Protein AF-A0A165F3W3-F1 (afdb_monomer_lite)

Radius of gyration: 18.1 Å; chains: 1; bounding box: 39×38×66 Å

Secondary structure (DSSP, 8-state):
-HHHHHHHHHHTTT-TTS-TTSS-HHHHHHHHS-TTTHHHHHHHHHH--EEEE-SS-EEEPPPHHHHHHHHHHHHHHHHTSTT-THHHHHHHHHHHHHHHHHHHTTTPPEEHHHHHHSHHHHTT--HHHHHHHHHHHHHHHSS-SEE-S--------

pLDDT: mean 76.5, std 19.08, range [39.59, 97.56]

Organism: NCBI:txid1314781

Sequence (157 aa):
MRELLLAKRLASPDLRGFPNQWLSADIVSSIIDNAADESLYADSVAQGTVMYQSDVLRVYAADWRFQLVAKIARAHERGQLANDDHFGNDMSDTVAILRLLVEQNKGRPIRIADVRGWYALGRRLTDEELEHAEAAYEAVHGEHALAGESEEKETAD

Foldseek 3Di:
DVVLVVLCVVCVVVPVPDDPCNPVPVVVVVLVVDPLNVVQVVQQVVVPAWPDDDPRDTDGDTHLLVLLLVLLVVLVVVVVVPPDPCNVVSLVSNLVSLVVVCVVVVVDADELVVSCVPTPSSVVDDPVSVVVSQVSNCVVPVDGNYDYDDDPDPDDD

Structure (mmCIF, N/CA/C/O backbone):
data_AF-A0A165F3W3-F1
#
_entry.id   AF-A0A165F3W3-F1
#
loop_
_atom_site.group_PDB
_atom_site.id
_atom_site.type_symbol
_atom_site.label_atom_id
_atom_site.label_alt_id
_atom_site.label_comp_id
_atom_site.label_asym_id
_atom_site.label_entity_id
_atom_site.label_seq_id
_atom_site.pdbx_PDB_ins_code
_atom_site.Cartn_x
_atom_site.Cartn_y
_atom_site.Cartn_z
_atom_site.occupancy
_atom_site.B_iso_or_equiv
_atom_site.auth_seq_id
_atom_site.auth_comp_id
_atom_site.auth_asym_id
_atom_site.auth_atom_id
_atom_site.pdbx_PDB_model_num
ATOM 1 N N . MET A 1 1 ? 20.267 -4.678 -18.574 1.00 48.88 1 MET A N 1
ATOM 2 C CA . MET A 1 1 ? 19.778 -3.436 -19.227 1.00 48.88 1 MET A CA 1
ATOM 3 C C . MET A 1 1 ? 19.395 -3.620 -20.698 1.00 48.88 1 MET A C 1
ATOM 5 O O . MET A 1 1 ? 18.248 -3.388 -21.050 1.00 48.88 1 MET A O 1
ATOM 9 N N . ARG A 1 2 ? 20.312 -4.065 -21.571 1.00 50.22 2 ARG A N 1
ATOM 10 C CA . ARG A 1 2 ? 20.077 -4.168 -23.028 1.00 50.22 2 ARG A CA 1
ATOM 11 C C . ARG A 1 2 ? 18.942 -5.130 -23.418 1.00 50.22 2 ARG A C 1
ATOM 13 O O . ARG A 1 2 ? 18.136 -4.794 -24.277 1.00 50.22 2 ARG A O 1
ATOM 20 N N . GLU A 1 3 ? 18.850 -6.278 -22.752 1.00 56.81 3 GLU A N 1
ATOM 21 C CA . GLU A 1 3 ? 17.775 -7.263 -22.961 1.00 56.81 3 GLU A CA 1
ATOM 22 C C . GLU A 1 3 ? 16.413 -6.756 -22.481 1.00 56.81 3 GLU A C 1
ATOM 24 O O . GLU A 1 3 ? 15.400 -6.987 -23.129 1.00 56.81 3 GLU A O 1
ATOM 29 N N . LEU A 1 4 ? 16.394 -5.978 -21.399 1.00 56.34 4 LEU A N 1
ATOM 30 C CA . LEU A 1 4 ? 15.175 -5.393 -20.846 1.00 56.34 4 LEU A CA 1
ATOM 31 C C . LEU A 1 4 ? 14.618 -4.284 -21.752 1.00 56.34 4 LEU A C 1
ATOM 33 O O . LEU A 1 4 ? 13.417 -4.208 -21.998 1.00 56.34 4 LEU A O 1
ATOM 37 N N . LEU A 1 5 ? 15.510 -3.463 -22.319 1.00 59.44 5 LEU A N 1
ATOM 38 C CA . LEU A 1 5 ? 15.166 -2.478 -23.347 1.00 59.44 5 LEU A CA 1
ATOM 39 C C . LEU A 1 5 ? 14.656 -3.149 -24.631 1.00 59.44 5 LEU A C 1
ATOM 41 O O . LEU A 1 5 ? 13.733 -2.639 -25.267 1.00 59.44 5 LEU A O 1
ATOM 45 N N . LEU A 1 6 ? 15.224 -4.302 -25.000 1.00 64.06 6 LEU A N 1
ATOM 46 C CA . LEU A 1 6 ? 14.752 -5.099 -26.130 1.00 64.06 6 LEU A CA 1
ATOM 47 C C . LEU A 1 6 ? 13.360 -5.689 -25.855 1.00 64.06 6 LEU A C 1
ATOM 49 O O . LEU A 1 6 ? 12.474 -5.534 -26.691 1.00 64.06 6 LEU A O 1
ATOM 53 N N . ALA A 1 7 ? 13.135 -6.274 -24.677 1.00 62.88 7 ALA A N 1
ATOM 54 C CA . ALA A 1 7 ? 11.834 -6.793 -24.260 1.00 62.88 7 ALA A CA 1
ATOM 55 C C . ALA A 1 7 ? 10.759 -5.692 -24.230 1.00 62.88 7 ALA A C 1
ATOM 57 O O . ALA A 1 7 ? 9.672 -5.881 -24.774 1.00 62.88 7 ALA A O 1
ATOM 58 N N . LYS A 1 8 ? 11.086 -4.500 -23.702 1.00 62.00 8 LYS A N 1
ATOM 59 C CA . LYS A 1 8 ? 10.217 -3.310 -23.759 1.00 62.00 8 LYS A CA 1
ATOM 60 C C . LYS A 1 8 ? 9.836 -2.964 -25.196 1.00 62.00 8 LYS A C 1
ATOM 62 O O . LYS A 1 8 ? 8.664 -2.741 -25.484 1.00 62.00 8 LYS A O 1
ATOM 67 N N . ARG A 1 9 ? 10.812 -2.935 -26.108 1.00 64.00 9 ARG A N 1
ATOM 68 C CA . ARG A 1 9 ? 10.580 -2.616 -27.524 1.00 64.00 9 ARG A CA 1
ATOM 69 C C . ARG A 1 9 ? 9.694 -3.655 -28.218 1.00 64.00 9 ARG A C 1
ATOM 71 O O . ARG A 1 9 ? 8.879 -3.269 -29.048 1.00 64.00 9 ARG A O 1
ATOM 78 N N . LEU A 1 10 ? 9.845 -4.935 -27.876 1.00 68.44 10 LEU A N 1
ATOM 79 C CA . LEU A 1 10 ? 9.043 -6.030 -28.428 1.00 68.44 10 LEU A CA 1
ATOM 80 C C . LEU A 1 10 ? 7.603 -6.041 -27.893 1.00 68.44 10 LEU A C 1
ATOM 82 O O . LEU A 1 10 ? 6.695 -6.315 -28.665 1.00 68.44 10 LEU A O 1
ATOM 86 N N . ALA A 1 11 ? 7.386 -5.697 -26.619 1.00 63.47 11 ALA A N 1
ATOM 87 C CA . ALA A 1 11 ? 6.052 -5.642 -26.007 1.00 63.47 11 ALA A CA 1
ATOM 88 C C . ALA A 1 11 ? 5.290 -4.333 -26.292 1.00 63.47 11 ALA A C 1
ATOM 90 O O . ALA A 1 11 ? 4.068 -4.283 -26.192 1.00 63.47 11 ALA A O 1
ATOM 91 N N . SER A 1 12 ? 5.996 -3.261 -26.671 1.00 62.28 12 SER A N 1
ATOM 92 C CA . SER A 1 12 ? 5.429 -1.928 -26.923 1.00 62.28 12 SER A CA 1
ATOM 93 C C . SER A 1 12 ? 4.192 -1.873 -27.848 1.00 62.28 12 SER A C 1
ATOM 95 O O . SER A 1 12 ? 3.344 -1.016 -27.598 1.00 62.28 12 SER A O 1
ATOM 97 N N . PRO A 1 13 ? 4.038 -2.721 -28.890 1.00 65.25 13 PRO A N 1
ATOM 98 C CA . PRO A 1 13 ? 2.837 -2.737 -29.737 1.00 65.25 13 PRO A CA 1
ATOM 99 C C . PRO A 1 13 ? 1.543 -3.151 -29.014 1.00 65.25 13 PRO A C 1
ATOM 101 O O . PRO A 1 13 ? 0.455 -2.726 -29.421 1.00 65.25 13 PRO A O 1
ATOM 104 N N . ASP A 1 14 ? 1.664 -3.944 -27.947 1.00 60.00 14 ASP A N 1
ATOM 105 C CA . ASP A 1 14 ? 0.549 -4.468 -27.146 1.00 60.00 14 ASP A CA 1
ATOM 106 C C . ASP A 1 14 ? 0.249 -3.595 -25.917 1.00 60.00 14 ASP A C 1
ATOM 108 O O . ASP A 1 14 ? -0.813 -3.698 -25.313 1.00 60.00 14 ASP A O 1
ATOM 112 N N . LEU A 1 15 ? 1.141 -2.654 -25.593 1.00 58.28 15 LEU A N 1
ATOM 113 C CA . LEU A 1 15 ? 0.987 -1.678 -24.507 1.00 58.28 15 LEU A CA 1
ATOM 114 C C . LEU A 1 15 ? 0.275 -0.387 -24.946 1.00 58.28 15 LEU A C 1
ATOM 116 O O . LEU A 1 15 ? 0.467 0.674 -24.348 1.00 58.28 15 LEU A O 1
ATOM 120 N N . ARG A 1 16 ? -0.541 -0.449 -26.006 1.00 53.56 16 ARG A N 1
ATOM 121 C CA . ARG A 1 16 ? -1.322 0.694 -26.503 1.00 53.56 16 ARG A CA 1
ATOM 122 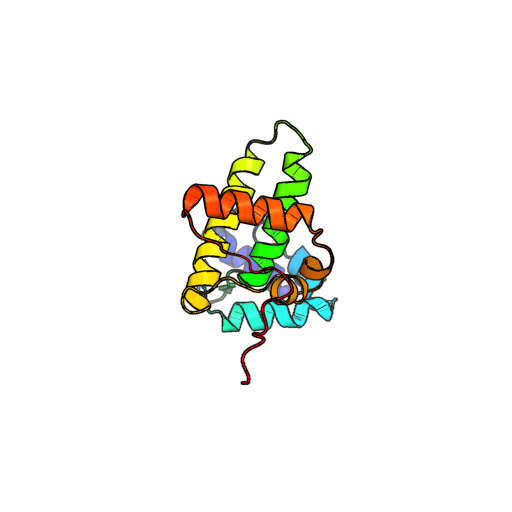C C . ARG A 1 16 ? -2.233 1.228 -25.390 1.00 53.56 16 ARG A C 1
ATOM 124 O O . ARG A 1 16 ? -3.227 0.600 -25.053 1.00 53.56 16 ARG A O 1
ATOM 131 N N . GLY A 1 17 ? -1.879 2.389 -24.836 1.00 56.16 17 GLY A N 1
ATOM 132 C CA . GLY A 1 17 ? -2.587 3.038 -23.723 1.00 56.16 17 GLY A CA 1
ATOM 133 C C . GLY A 1 17 ? -1.707 3.333 -22.504 1.00 56.16 17 GLY A C 1
ATOM 134 O O . GLY A 1 17 ? -2.081 4.161 -21.680 1.00 56.16 17 GLY A O 1
ATOM 135 N N . PHE A 1 18 ? -0.518 2.731 -22.413 1.00 49.25 18 PHE A N 1
ATOM 136 C CA . PHE A 1 18 ? 0.421 2.985 -21.323 1.00 49.25 18 PHE A CA 1
ATOM 137 C C . PHE A 1 18 ? 1.536 3.951 -21.764 1.00 49.25 18 PHE A C 1
ATOM 139 O O . PHE A 1 18 ? 2.097 3.785 -22.851 1.00 49.25 18 PHE A O 1
ATOM 146 N N . PRO A 1 19 ? 1.878 4.981 -20.965 1.00 55.25 19 PRO A N 1
ATOM 147 C CA . PRO A 1 19 ? 2.901 5.957 -21.337 1.00 55.25 19 PRO A CA 1
ATOM 148 C C . PRO A 1 19 ? 4.290 5.307 -21.449 1.00 55.25 19 PRO A C 1
ATOM 150 O O . PRO A 1 19 ? 4.577 4.310 -20.796 1.00 55.25 19 PRO A O 1
ATOM 153 N N . ASN A 1 20 ? 5.208 5.894 -22.228 1.00 50.91 20 ASN A N 1
ATOM 154 C CA . ASN A 1 20 ? 6.567 5.349 -22.421 1.00 50.91 20 ASN A CA 1
ATOM 155 C C . ASN A 1 20 ? 7.360 5.169 -21.111 1.00 50.91 20 ASN A C 1
ATOM 157 O O . ASN A 1 20 ? 8.276 4.344 -21.054 1.00 50.91 20 ASN A O 1
ATOM 161 N N . GLN A 1 21 ? 7.001 5.918 -20.069 1.00 53.31 21 GLN A N 1
ATOM 162 C CA . GLN A 1 21 ? 7.540 5.819 -18.709 1.00 53.31 21 GLN A CA 1
ATOM 163 C C . GLN A 1 21 ? 6.913 4.698 -17.859 1.00 53.31 21 GLN A C 1
ATOM 165 O O . GLN A 1 21 ? 7.339 4.490 -16.736 1.00 53.31 21 GLN A O 1
ATOM 170 N N . TRP A 1 22 ? 5.911 3.972 -18.365 1.00 49.84 22 TRP A N 1
ATOM 171 C CA . TRP A 1 22 ? 5.213 2.906 -17.632 1.00 49.84 22 TRP A CA 1
ATOM 172 C C . TRP A 1 22 ? 6.098 1.678 -17.400 1.00 49.84 22 TRP A C 1
ATOM 174 O O . TRP A 1 22 ? 6.137 1.123 -16.308 1.00 49.84 22 TRP A O 1
ATOM 184 N N . LEU A 1 23 ? 6.895 1.305 -18.404 1.00 53.72 23 LEU A N 1
ATOM 185 C CA . LEU A 1 23 ? 8.074 0.468 -18.198 1.00 53.72 23 LEU A CA 1
ATOM 186 C C . LEU A 1 23 ? 9.223 1.383 -17.785 1.00 53.72 23 LEU A C 1
ATOM 188 O O . LEU A 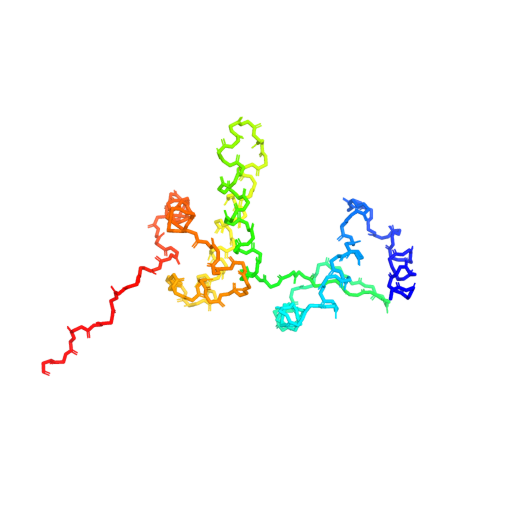1 23 ? 10.019 1.820 -18.630 1.00 53.72 23 LEU A O 1
ATOM 192 N N . SER A 1 24 ? 9.284 1.685 -16.492 1.00 49.34 24 SER A N 1
ATOM 193 C CA . SER A 1 24 ? 10.427 2.338 -15.867 1.00 49.34 24 SER A CA 1
ATOM 194 C C . SER A 1 24 ? 11.622 1.386 -15.902 1.00 49.34 24 SER A C 1
ATOM 196 O O . SER A 1 24 ? 11.933 0.709 -14.926 1.00 49.34 24 SER A O 1
ATOM 198 N N . ALA A 1 25 ? 12.313 1.327 -17.040 1.00 43.75 25 ALA A N 1
ATOM 199 C CA . ALA A 1 25 ? 13.639 0.714 -17.118 1.00 43.75 25 ALA A CA 1
ATOM 200 C C . ALA A 1 25 ? 14.600 1.346 -16.084 1.00 43.75 25 ALA A C 1
ATOM 202 O O . ALA A 1 25 ? 15.517 0.677 -15.619 1.00 43.75 25 ALA A O 1
ATOM 203 N N . ASP A 1 26 ? 14.312 2.579 -15.653 1.00 43.56 26 ASP A N 1
ATOM 204 C CA . ASP A 1 26 ? 15.017 3.281 -14.581 1.00 43.56 26 ASP A CA 1
ATOM 205 C C . ASP A 1 26 ? 14.685 2.723 -13.183 1.00 43.56 26 ASP A C 1
ATOM 207 O O . ASP A 1 26 ? 15.598 2.562 -12.380 1.00 43.56 26 ASP A O 1
ATOM 211 N N . ILE A 1 27 ? 13.437 2.305 -12.914 1.00 49.16 27 ILE A N 1
ATOM 212 C CA . ILE A 1 27 ? 13.085 1.584 -11.671 1.00 49.16 27 ILE A CA 1
ATOM 213 C C . ILE A 1 27 ? 13.757 0.210 -11.656 1.00 49.16 27 ILE A C 1
ATOM 215 O O . ILE A 1 27 ? 14.227 -0.239 -10.624 1.00 49.16 27 ILE A O 1
ATOM 219 N N . VAL A 1 28 ? 13.881 -0.456 -12.804 1.00 47.28 28 VAL A N 1
ATOM 220 C CA . VAL A 1 28 ? 14.630 -1.718 -12.868 1.00 47.28 28 VAL A CA 1
ATOM 221 C C . VAL A 1 28 ? 16.121 -1.498 -12.586 1.00 47.28 28 VAL A C 1
ATOM 223 O O . VAL A 1 28 ? 16.729 -2.349 -11.950 1.00 47.28 28 VAL A O 1
ATOM 226 N N . SER A 1 29 ? 16.712 -0.358 -12.970 1.00 41.06 29 SER A N 1
ATOM 227 C CA . SER A 1 29 ? 18.076 -0.021 -12.529 1.00 41.06 29 SER A CA 1
ATOM 228 C C . SER A 1 29 ? 18.163 0.294 -11.033 1.00 41.06 29 SER A C 1
ATOM 230 O O . SER A 1 29 ? 19.097 -0.168 -10.390 1.00 41.06 29 SER A O 1
ATOM 232 N N . SER A 1 30 ? 17.174 0.985 -10.450 1.00 43.62 30 SER A N 1
ATOM 233 C CA . SER A 1 30 ? 17.175 1.280 -9.012 1.00 43.62 30 SER A CA 1
ATOM 234 C C . SER A 1 30 ? 16.890 0.046 -8.152 1.00 43.62 30 SER A C 1
ATOM 236 O O . SER A 1 30 ? 17.477 -0.074 -7.089 1.00 43.62 30 SER A O 1
ATOM 238 N N . ILE A 1 31 ? 16.053 -0.884 -8.626 1.00 47.44 31 ILE A N 1
ATOM 239 C CA . ILE A 1 31 ? 15.732 -2.146 -7.941 1.00 47.44 31 ILE A CA 1
ATOM 240 C C . ILE A 1 31 ? 16.897 -3.145 -8.032 1.00 47.44 31 ILE A C 1
ATOM 242 O O . ILE A 1 31 ? 17.157 -3.863 -7.074 1.00 47.44 31 ILE A O 1
ATOM 246 N N . ILE A 1 32 ? 17.605 -3.206 -9.168 1.00 45.81 32 ILE A N 1
ATOM 247 C CA . ILE A 1 32 ? 18.738 -4.132 -9.353 1.00 45.81 32 ILE A CA 1
ATOM 248 C C . ILE A 1 32 ? 19.995 -3.660 -8.599 1.00 45.81 32 ILE A C 1
ATOM 250 O O . ILE A 1 32 ? 20.755 -4.504 -8.134 1.00 45.81 32 ILE A O 1
ATOM 254 N N . ASP A 1 33 ? 20.211 -2.348 -8.443 1.00 42.28 33 ASP A N 1
ATOM 255 C CA . ASP A 1 33 ? 21.400 -1.807 -7.759 1.00 42.28 33 ASP A CA 1
ATOM 256 C C . ASP A 1 33 ? 21.176 -1.486 -6.264 1.00 42.28 33 ASP A C 1
ATOM 258 O O . ASP A 1 33 ? 22.105 -1.039 -5.586 1.00 42.28 33 ASP A O 1
ATOM 262 N N . ASN A 1 34 ? 19.975 -1.716 -5.713 1.00 51.22 34 ASN A N 1
ATOM 263 C CA . ASN A 1 34 ? 19.648 -1.373 -4.328 1.00 51.22 34 ASN A CA 1
ATOM 264 C C . ASN A 1 34 ? 19.062 -2.576 -3.574 1.00 51.22 34 ASN A C 1
ATOM 266 O O . ASN A 1 34 ? 17.913 -2.959 -3.769 1.00 51.22 34 ASN A O 1
ATOM 270 N N . ALA A 1 35 ? 19.837 -3.149 -2.649 1.00 52.59 35 ALA A N 1
ATOM 271 C CA . ALA A 1 35 ? 19.443 -4.327 -1.863 1.00 52.59 35 ALA A CA 1
ATOM 272 C C . ALA A 1 35 ? 18.147 -4.133 -1.041 1.00 52.59 35 ALA A C 1
ATOM 274 O O . ALA A 1 35 ? 17.515 -5.106 -0.639 1.00 52.59 35 ALA A O 1
ATOM 275 N N . ALA A 1 36 ? 17.730 -2.884 -0.797 1.00 52.75 36 ALA A N 1
ATOM 276 C CA . ALA A 1 36 ? 16.456 -2.562 -0.153 1.00 52.75 36 ALA A CA 1
ATOM 277 C C . ALA A 1 36 ? 15.221 -2.891 -1.020 1.00 52.75 36 ALA A C 1
ATOM 279 O O . ALA A 1 36 ? 14.122 -3.003 -0.478 1.00 52.75 36 ALA A O 1
ATOM 280 N N . ASP A 1 37 ? 15.408 -3.065 -2.330 1.00 57.69 37 ASP A N 1
ATOM 281 C CA . ASP A 1 37 ? 14.344 -3.257 -3.314 1.00 57.69 37 ASP A CA 1
ATOM 282 C C . ASP A 1 37 ? 14.280 -4.698 -3.868 1.00 57.69 37 ASP A C 1
ATOM 284 O O . ASP A 1 37 ? 13.318 -5.053 -4.556 1.00 57.69 37 ASP A O 1
ATOM 288 N N . GLU A 1 38 ? 15.241 -5.571 -3.533 1.00 58.09 38 GLU A N 1
ATOM 289 C CA . GLU A 1 38 ? 15.196 -6.992 -3.925 1.00 58.09 38 GLU A CA 1
ATOM 290 C C . GLU A 1 38 ? 13.950 -7.697 -3.364 1.00 58.09 38 GLU A C 1
ATOM 292 O O . GLU A 1 38 ? 13.325 -8.508 -4.058 1.00 58.09 38 GLU A O 1
ATOM 297 N N . SER A 1 39 ? 13.537 -7.353 -2.136 1.00 79.56 39 SER A N 1
ATOM 298 C CA . SER A 1 39 ? 12.321 -7.918 -1.546 1.00 79.56 39 SER A CA 1
ATOM 299 C C . SER A 1 39 ? 11.066 -7.454 -2.273 1.00 79.56 39 SER A C 1
ATOM 301 O O . SER A 1 39 ? 10.155 -8.254 -2.436 1.00 79.56 39 SER A O 1
ATOM 303 N N . LEU A 1 40 ? 11.025 -6.220 -2.794 1.00 82.44 40 LEU A N 1
ATOM 304 C CA . LEU A 1 40 ? 9.851 -5.705 -3.501 1.00 82.44 40 LEU A CA 1
ATOM 305 C C . LEU A 1 40 ? 9.520 -6.554 -4.727 1.00 82.44 40 LEU A C 1
ATOM 307 O O . LEU A 1 40 ? 8.356 -6.891 -4.943 1.00 82.44 40 LEU A O 1
ATOM 311 N N . TYR A 1 41 ? 10.522 -6.924 -5.528 1.00 81.00 41 TYR A N 1
ATOM 312 C CA . TYR A 1 41 ? 10.285 -7.784 -6.685 1.00 81.00 41 TYR A CA 1
ATOM 313 C C . TYR A 1 41 ? 9.791 -9.172 -6.257 1.00 81.00 41 TYR A C 1
ATOM 315 O O . TYR A 1 41 ? 8.784 -9.649 -6.783 1.00 81.00 41 TYR A O 1
ATOM 323 N N . ALA A 1 42 ? 10.456 -9.801 -5.283 1.00 84.69 42 ALA A N 1
ATOM 324 C CA . ALA A 1 42 ? 10.064 -11.118 -4.782 1.00 84.69 42 ALA A CA 1
ATOM 325 C C . ALA A 1 42 ? 8.644 -11.116 -4.184 1.00 84.69 42 ALA A C 1
ATOM 327 O O . ALA A 1 42 ? 7.843 -11.993 -4.506 1.00 84.69 42 ALA A O 1
ATOM 328 N N . ASP A 1 43 ? 8.311 -10.100 -3.390 1.00 90.38 43 ASP A N 1
ATOM 329 C CA . ASP A 1 43 ? 6.992 -9.886 -2.794 1.00 90.38 43 ASP A CA 1
ATOM 330 C C . ASP A 1 43 ? 5.917 -9.664 -3.867 1.00 90.38 43 ASP A C 1
ATOM 332 O O . ASP A 1 43 ? 4.854 -10.277 -3.820 1.00 90.38 43 ASP A O 1
ATOM 336 N N . SER A 1 44 ? 6.215 -8.862 -4.894 1.00 88.81 44 SER A N 1
ATOM 337 C CA . SER A 1 44 ? 5.300 -8.606 -6.018 1.00 88.81 44 SER A CA 1
ATOM 338 C C . SER A 1 44 ? 5.000 -9.883 -6.813 1.00 88.81 44 SER A C 1
ATOM 340 O O . SER A 1 44 ? 3.862 -10.127 -7.220 1.00 88.81 44 SER A O 1
ATOM 342 N N . VAL A 1 45 ? 6.013 -10.733 -7.015 1.00 89.00 45 VAL A N 1
ATOM 343 C CA . VAL A 1 45 ? 5.841 -12.051 -7.643 1.00 89.00 45 VAL A CA 1
ATOM 344 C C . VAL A 1 45 ? 5.032 -12.982 -6.738 1.00 89.00 45 VAL A C 1
ATOM 346 O O . VAL A 1 45 ? 4.137 -13.665 -7.232 1.00 89.00 45 VAL A O 1
ATOM 349 N N . ALA A 1 46 ? 5.309 -12.997 -5.430 1.00 92.19 46 ALA A N 1
ATOM 350 C CA . ALA A 1 46 ? 4.589 -13.816 -4.456 1.00 92.19 46 ALA A CA 1
ATOM 351 C C . ALA A 1 46 ? 3.110 -13.412 -4.327 1.00 92.19 4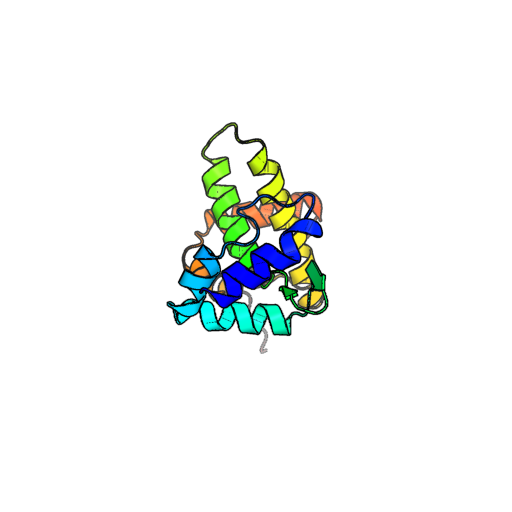6 ALA A C 1
ATOM 353 O O . ALA A 1 46 ? 2.248 -14.281 -4.204 1.00 92.19 46 ALA A O 1
ATOM 354 N N . GLN A 1 47 ? 2.808 -12.115 -4.425 1.00 93.75 47 GLN A N 1
ATOM 355 C CA . GLN A 1 47 ? 1.448 -11.579 -4.496 1.00 93.75 47 GLN A CA 1
ATOM 356 C C . GLN A 1 47 ? 0.691 -12.079 -5.737 1.00 93.75 47 GLN A C 1
ATOM 358 O O . GLN A 1 47 ? -0.521 -12.274 -5.686 1.00 93.75 47 GLN A O 1
ATOM 363 N N . GLY A 1 48 ? 1.384 -12.284 -6.862 1.00 92.12 48 GLY A N 1
ATOM 364 C CA . GLY A 1 48 ? 0.838 -12.963 -8.041 1.00 92.12 48 GLY A CA 1
ATOM 365 C C . GLY A 1 48 ? -0.121 -12.141 -8.912 1.00 92.12 48 GLY A C 1
ATOM 366 O O . GLY A 1 48 ? -0.653 -12.670 -9.888 1.00 92.12 48 GLY A O 1
ATOM 367 N N . THR A 1 49 ? -0.329 -10.853 -8.622 1.00 89.81 49 THR A N 1
ATOM 368 C CA . THR A 1 49 ? -1.168 -9.972 -9.451 1.00 89.81 49 THR A CA 1
ATOM 369 C C . THR A 1 49 ? -0.453 -9.634 -10.759 1.00 89.81 49 THR A C 1
ATOM 371 O O . THR A 1 49 ? 0.465 -8.815 -10.781 1.00 89.81 49 THR A O 1
ATOM 374 N N . VAL A 1 50 ? -0.875 -10.241 -11.869 1.00 88.81 50 VAL A N 1
ATOM 375 C CA . VAL A 1 50 ? -0.323 -9.977 -13.207 1.00 88.81 50 VAL A CA 1
ATOM 376 C C . VAL A 1 50 ? -1.112 -8.859 -13.890 1.00 88.81 50 VAL A C 1
ATOM 378 O O . VAL A 1 50 ? -2.310 -8.990 -14.113 1.00 88.81 50 VAL A O 1
ATOM 381 N N . MET A 1 51 ? -0.426 -7.776 -14.256 1.00 83.19 51 MET A N 1
ATOM 382 C CA . MET A 1 51 ? -1.003 -6.630 -14.976 1.00 83.19 51 MET A CA 1
ATOM 383 C C . MET A 1 51 ? -0.966 -6.823 -16.493 1.00 83.19 51 MET A C 1
ATOM 385 O O . MET A 1 51 ? -1.824 -6.321 -17.214 1.00 83.19 51 MET A O 1
ATOM 389 N N . TYR A 1 52 ? 0.053 -7.530 -16.985 1.00 81.56 52 TYR A N 1
ATOM 390 C CA . TYR A 1 52 ? 0.236 -7.819 -18.403 1.00 81.56 52 TYR A CA 1
ATOM 391 C C . TYR A 1 52 ? 1.043 -9.104 -18.588 1.00 81.56 52 TYR A C 1
ATOM 393 O O . TYR A 1 52 ? 1.996 -9.362 -17.848 1.00 81.56 52 TYR A O 1
ATOM 401 N N . GLN A 1 53 ? 0.699 -9.892 -19.606 1.00 84.31 53 GLN A N 1
ATOM 402 C CA . GLN A 1 53 ? 1.451 -11.085 -19.973 1.00 84.31 53 GLN A CA 1
ATOM 403 C C . GLN A 1 53 ? 1.462 -11.300 -21.488 1.00 84.31 53 GLN A C 1
ATOM 405 O O . GLN A 1 53 ? 0.446 -11.163 -22.159 1.00 84.31 53 GLN A O 1
ATOM 410 N N . SER A 1 54 ? 2.626 -11.704 -21.987 1.00 83.06 54 SER A N 1
ATOM 411 C CA . SER A 1 54 ? 2.897 -12.189 -23.341 1.00 83.06 54 SER A CA 1
ATOM 412 C C . SER A 1 54 ? 3.896 -13.351 -23.269 1.00 83.06 54 SER A C 1
ATOM 414 O O . SER A 1 54 ? 4.380 -13.679 -22.183 1.00 83.06 54 SER A O 1
ATOM 416 N N . ASP A 1 55 ? 4.261 -13.928 -24.414 1.00 81.25 55 ASP A N 1
ATOM 417 C CA . ASP A 1 55 ? 5.231 -15.032 -24.491 1.00 81.25 55 ASP A CA 1
ATOM 418 C C . ASP A 1 55 ? 6.642 -14.655 -24.005 1.00 81.25 55 ASP A C 1
ATOM 420 O O . ASP A 1 55 ? 7.425 -15.524 -23.631 1.00 81.25 55 ASP A O 1
ATOM 424 N N . VAL A 1 56 ? 6.978 -13.361 -23.999 1.00 76.56 56 VAL A N 1
ATOM 425 C CA . VAL A 1 56 ? 8.334 -12.864 -23.692 1.00 76.56 56 VAL A CA 1
ATOM 426 C C . VAL A 1 56 ? 8.386 -11.883 -22.522 1.00 76.56 56 VAL A C 1
ATOM 428 O O . VAL A 1 56 ? 9.471 -11.483 -22.103 1.00 76.56 56 VAL A O 1
ATOM 431 N N . LEU A 1 57 ? 7.233 -11.465 -21.996 1.00 74.56 57 LEU A N 1
ATOM 432 C CA . LEU A 1 57 ? 7.152 -10.474 -20.928 1.00 74.56 57 LEU A CA 1
ATOM 433 C C . LEU A 1 57 ? 5.971 -10.766 -20.012 1.00 74.56 57 LEU A C 1
ATOM 435 O O . LEU A 1 57 ? 4.836 -10.879 -20.474 1.00 74.56 57 LEU A O 1
ATOM 439 N N . ARG A 1 58 ? 6.238 -10.782 -18.707 1.00 80.19 58 ARG A N 1
ATOM 440 C CA . ARG A 1 58 ? 5.221 -10.754 -17.658 1.00 80.19 58 ARG A CA 1
ATOM 441 C C . ARG A 1 58 ? 5.473 -9.549 -16.760 1.00 80.19 58 ARG A C 1
ATOM 443 O O . ARG A 1 58 ? 6.597 -9.337 -16.315 1.00 80.19 58 ARG A O 1
ATOM 450 N N . VAL A 1 59 ? 4.426 -8.772 -16.514 1.00 80.56 59 VAL A N 1
ATOM 451 C CA . VAL A 1 59 ? 4.451 -7.588 -15.654 1.00 80.56 59 VAL A CA 1
ATOM 452 C C . VAL A 1 59 ? 3.562 -7.866 -14.454 1.00 80.56 59 VAL A C 1
ATOM 454 O O . VAL A 1 59 ? 2.361 -8.093 -14.610 1.00 80.56 59 VAL A O 1
ATOM 457 N N . TYR A 1 60 ? 4.153 -7.847 -13.265 1.00 83.81 60 TYR A N 1
ATOM 458 C CA . TYR A 1 60 ? 3.423 -7.932 -12.006 1.00 83.81 60 TYR A CA 1
ATOM 459 C C . TYR A 1 60 ? 3.074 -6.527 -11.515 1.00 83.81 60 TYR A C 1
ATOM 461 O O . TYR A 1 60 ? 3.834 -5.582 -11.736 1.00 83.81 60 TYR A O 1
ATOM 469 N N . ALA A 1 61 ? 1.928 -6.389 -10.850 1.00 86.44 61 ALA A N 1
ATOM 470 C CA . ALA A 1 61 ? 1.680 -5.221 -10.019 1.00 86.44 61 ALA A CA 1
ATOM 471 C C . ALA A 1 61 ? 2.712 -5.211 -8.886 1.00 86.44 61 ALA A C 1
ATOM 473 O O . ALA A 1 61 ? 3.071 -6.274 -8.378 1.00 86.44 61 ALA A O 1
ATOM 474 N N . ALA A 1 62 ? 3.167 -4.025 -8.485 1.00 87.50 62 ALA A N 1
ATOM 475 C CA . ALA A 1 62 ? 4.004 -3.909 -7.297 1.00 87.50 62 ALA A CA 1
ATOM 476 C C . ALA A 1 62 ? 3.255 -4.452 -6.064 1.00 87.50 62 ALA A C 1
ATOM 478 O O . ALA A 1 62 ? 2.020 -4.462 -6.032 1.00 87.50 62 ALA A O 1
ATOM 479 N N . ASP A 1 63 ? 3.984 -4.891 -5.045 1.00 92.69 63 ASP A N 1
ATOM 480 C CA . ASP A 1 63 ? 3.383 -5.336 -3.790 1.00 92.69 63 ASP A CA 1
ATOM 481 C C . ASP A 1 63 ? 2.437 -4.263 -3.213 1.00 92.69 63 ASP A C 1
ATOM 483 O O . ASP A 1 63 ? 2.755 -3.069 -3.203 1.00 92.69 63 ASP A O 1
ATOM 487 N N . TRP A 1 64 ? 1.252 -4.668 -2.755 1.00 95.31 64 TRP A N 1
ATOM 488 C CA . TRP A 1 64 ? 0.213 -3.756 -2.274 1.00 95.31 64 TRP A CA 1
ATOM 489 C C . TRP A 1 64 ? 0.672 -2.925 -1.080 1.00 95.31 64 TRP A C 1
ATOM 491 O O . TRP A 1 64 ? 0.298 -1.759 -0.979 1.00 95.31 64 TRP A O 1
ATOM 501 N N . ARG A 1 65 ? 1.531 -3.474 -0.213 1.00 95.25 65 ARG A N 1
ATOM 502 C CA . ARG A 1 65 ? 2.096 -2.744 0.928 1.00 95.25 65 ARG A CA 1
ATOM 503 C C . ARG A 1 65 ? 3.003 -1.622 0.439 1.00 95.25 65 ARG A C 1
ATOM 505 O O . ARG A 1 65 ? 2.921 -0.510 0.950 1.00 95.25 65 ARG A O 1
ATOM 512 N N . PHE A 1 66 ? 3.813 -1.881 -0.592 1.00 92.19 66 PHE A N 1
ATOM 513 C CA . PHE A 1 66 ? 4.641 -0.852 -1.227 1.00 92.19 66 PHE A CA 1
ATOM 514 C C . PHE A 1 66 ? 3.789 0.223 -1.902 1.00 92.19 66 PHE A C 1
ATOM 516 O O . PHE A 1 66 ? 4.036 1.418 -1.731 1.00 92.19 66 PHE A O 1
ATOM 523 N N . GLN A 1 67 ? 2.771 -0.195 -2.660 1.00 92.25 67 GLN A N 1
ATOM 524 C CA . GLN A 1 67 ? 1.861 0.737 -3.318 1.00 92.25 67 GLN A CA 1
ATOM 525 C C . GLN A 1 67 ? 1.146 1.627 -2.301 1.00 92.25 67 GLN A C 1
ATOM 527 O O . GLN A 1 67 ? 1.084 2.835 -2.524 1.00 92.25 67 GLN A O 1
ATOM 532 N N . LEU A 1 68 ? 0.685 1.063 -1.179 1.00 94.88 68 LEU A N 1
ATOM 533 C CA . LEU A 1 68 ? 0.042 1.816 -0.109 1.00 94.88 68 LEU A CA 1
ATOM 534 C C . LEU A 1 68 ? 0.967 2.900 0.442 1.00 94.88 68 LEU A C 1
ATOM 536 O O . LEU A 1 68 ? 0.617 4.075 0.385 1.00 94.88 68 LEU A O 1
ATOM 540 N N . VAL A 1 69 ? 2.153 2.533 0.943 1.00 93.00 69 VAL A N 1
ATOM 541 C CA . VAL A 1 69 ? 3.053 3.514 1.578 1.00 93.00 69 VAL A CA 1
ATOM 542 C C . VAL A 1 69 ? 3.476 4.610 0.595 1.00 93.00 69 VAL A C 1
ATOM 544 O O . VAL A 1 69 ? 3.605 5.770 0.975 1.00 93.00 69 VAL A O 1
ATOM 547 N N . ALA A 1 70 ? 3.612 4.276 -0.693 1.00 89.81 70 ALA A N 1
ATOM 548 C CA . ALA A 1 70 ? 3.896 5.253 -1.737 1.00 89.81 70 ALA A CA 1
ATOM 549 C C . ALA A 1 70 ? 2.715 6.174 -2.055 1.00 89.81 70 ALA A C 1
ATOM 551 O O . ALA A 1 70 ? 2.925 7.332 -2.412 1.00 89.81 70 ALA A O 1
ATOM 552 N N . LYS A 1 71 ? 1.483 5.667 -1.979 1.00 90.25 71 LYS A N 1
ATOM 553 C CA . LYS A 1 71 ? 0.267 6.447 -2.222 1.00 90.25 71 LYS A CA 1
ATOM 554 C C . LYS A 1 71 ? -0.056 7.364 -1.049 1.00 90.25 71 LYS A C 1
ATOM 556 O O . LYS A 1 71 ? -0.329 8.527 -1.312 1.00 90.25 71 LYS A O 1
ATOM 561 N N . ILE A 1 72 ? 0.099 6.902 0.193 1.00 91.31 72 ILE A N 1
ATOM 562 C CA . ILE A 1 72 ? -0.062 7.732 1.398 1.00 91.31 72 ILE A CA 1
ATOM 563 C C . ILE A 1 72 ? 0.890 8.934 1.348 1.00 91.31 72 ILE A C 1
ATOM 565 O O . ILE A 1 72 ? 0.434 10.075 1.400 1.00 91.31 72 ILE A O 1
ATOM 569 N N . ALA A 1 73 ? 2.191 8.686 1.152 1.00 87.25 73 ALA A N 1
ATOM 570 C CA . ALA A 1 73 ? 3.192 9.752 1.087 1.00 87.25 73 ALA A CA 1
ATOM 571 C C . ALA A 1 73 ? 2.882 10.768 -0.030 1.00 87.25 73 ALA A C 1
ATOM 573 O O . ALA A 1 73 ? 2.868 11.976 0.191 1.00 87.25 73 ALA A O 1
ATOM 574 N N . ARG A 1 74 ? 2.555 10.286 -1.241 1.00 83.12 74 ARG A N 1
ATOM 575 C CA . ARG A 1 74 ? 2.215 11.170 -2.369 1.00 83.12 74 ARG A CA 1
ATOM 576 C C . ARG A 1 74 ? 0.917 11.937 -2.163 1.00 83.12 74 ARG A C 1
ATOM 578 O O . ARG A 1 74 ? 0.856 13.098 -2.560 1.00 83.12 74 ARG A O 1
ATOM 585 N N . ALA A 1 75 ? -0.110 11.302 -1.599 1.00 79.62 75 ALA A N 1
ATOM 586 C CA . ALA A 1 75 ? -1.381 11.955 -1.329 1.00 79.62 75 ALA A CA 1
ATOM 587 C C . ALA A 1 75 ? -1.145 13.136 -0.387 1.00 79.62 75 ALA A C 1
ATOM 589 O O . ALA A 1 75 ? -1.524 14.252 -0.716 1.00 79.62 75 ALA A O 1
ATOM 590 N N . HIS A 1 76 ? -0.422 12.936 0.712 1.00 74.69 76 HIS A N 1
ATOM 591 C CA . HIS A 1 76 ? -0.131 14.017 1.646 1.00 74.69 76 HIS A CA 1
ATOM 592 C C . HIS A 1 76 ? 0.733 15.131 1.030 1.00 74.69 76 HIS A C 1
ATOM 594 O O . HIS A 1 76 ? 0.342 16.298 1.084 1.00 74.69 76 HIS A O 1
ATOM 600 N N . GLU A 1 77 ? 1.838 14.793 0.350 1.00 73.44 77 GLU A N 1
ATOM 601 C CA . GLU A 1 77 ? 2.692 15.777 -0.342 1.00 73.44 77 GLU A CA 1
ATOM 602 C C . GLU A 1 77 ? 1.905 16.624 -1.361 1.00 73.44 77 GLU A C 1
ATOM 604 O O . GLU A 1 77 ? 2.101 17.836 -1.463 1.00 73.44 77 GLU A O 1
ATOM 609 N N . ARG A 1 78 ? 0.989 16.003 -2.115 1.00 68.31 78 ARG A N 1
ATOM 610 C CA . ARG A 1 78 ? 0.168 16.684 -3.131 1.00 68.31 78 ARG A CA 1
ATOM 611 C C . ARG A 1 78 ? -1.013 17.441 -2.537 1.00 68.31 78 ARG A C 1
ATOM 613 O O . ARG A 1 78 ? -1.391 18.467 -3.086 1.00 68.31 78 ARG A O 1
ATOM 620 N N . GLY A 1 79 ? -1.573 16.981 -1.421 1.00 60.03 79 GLY A N 1
ATOM 621 C CA . GLY A 1 79 ? -2.667 17.655 -0.715 1.00 60.03 79 GLY A CA 1
ATOM 622 C C . GLY A 1 79 ? -2.258 19.006 -0.140 1.00 60.03 79 GLY A C 1
ATOM 623 O O . GLY A 1 79 ? -3.060 19.937 -0.108 1.00 60.03 79 GLY A O 1
ATOM 624 N N . GLN A 1 80 ? -0.984 19.145 0.234 1.00 57.62 80 GLN A N 1
ATOM 625 C CA . GLN A 1 80 ? -0.397 20.428 0.629 1.00 57.62 80 GLN A CA 1
ATOM 626 C C . GLN A 1 80 ? -0.235 21.396 -0.556 1.00 57.62 80 GLN A C 1
ATOM 628 O O . GLN A 1 80 ? -0.232 22.616 -0.380 1.00 57.62 80 GLN A O 1
ATOM 633 N N . LEU A 1 81 ? -0.139 20.870 -1.779 1.00 55.97 81 LEU A N 1
ATOM 634 C CA . LEU A 1 81 ? -0.098 21.640 -3.018 1.00 55.97 81 LEU A CA 1
ATOM 635 C C . LEU A 1 81 ? -1.531 21.812 -3.535 1.00 55.97 81 LEU A C 1
ATOM 637 O O . LEU A 1 81 ? -1.948 21.176 -4.500 1.00 55.97 81 LEU A O 1
ATOM 641 N N . ALA A 1 82 ? -2.300 22.666 -2.855 1.00 48.44 82 ALA A N 1
ATOM 642 C CA . ALA A 1 82 ? -3.670 23.011 -3.226 1.00 48.44 82 ALA A CA 1
ATOM 643 C C . ALA A 1 82 ? -3.779 23.259 -4.746 1.00 48.44 82 ALA A C 1
ATOM 645 O O . ALA A 1 82 ? -3.187 24.223 -5.234 1.00 48.44 82 ALA A O 1
ATOM 646 N N . ASN A 1 83 ? -4.522 22.387 -5.453 1.00 51.97 83 ASN A N 1
ATOM 647 C CA . ASN A 1 83 ? -4.901 22.398 -6.886 1.00 51.97 83 ASN A CA 1
ATOM 648 C C . ASN A 1 83 ? -4.415 21.221 -7.768 1.00 51.97 83 ASN A C 1
ATOM 650 O O . ASN A 1 83 ? -4.504 21.342 -8.989 1.00 51.97 83 ASN A O 1
ATOM 654 N N . ASP A 1 84 ? -3.947 20.087 -7.232 1.00 53.22 84 ASP A N 1
ATOM 655 C CA . ASP A 1 84 ? -3.699 18.904 -8.081 1.00 53.22 84 ASP A CA 1
ATOM 656 C C . ASP A 1 84 ? -4.921 17.962 -8.115 1.00 53.22 84 ASP A C 1
ATOM 658 O O . ASP A 1 84 ? -5.228 17.296 -7.126 1.00 53.22 84 ASP A O 1
ATOM 662 N N . ASP A 1 85 ? -5.591 17.850 -9.270 1.00 55.47 85 ASP A N 1
ATOM 663 C CA . ASP A 1 85 ? -6.677 16.879 -9.522 1.00 55.47 85 ASP A CA 1
ATOM 664 C C . ASP A 1 85 ? -6.240 15.425 -9.228 1.00 55.47 85 ASP A C 1
ATOM 666 O O . ASP A 1 85 ? -7.063 14.547 -8.965 1.00 55.47 85 ASP A O 1
ATOM 670 N N . HIS A 1 86 ? -4.928 15.153 -9.223 1.00 54.31 86 HIS A N 1
ATOM 671 C CA . HIS A 1 86 ? -4.371 13.847 -8.871 1.00 54.31 86 HIS A CA 1
ATOM 672 C C . HIS A 1 86 ? -4.436 13.526 -7.372 1.00 54.31 86 HIS A C 1
ATOM 674 O O . HIS A 1 86 ? -4.330 12.351 -7.021 1.00 54.31 86 HIS A O 1
ATOM 680 N N . PHE A 1 87 ? -4.627 14.518 -6.494 1.00 56.97 87 PHE A N 1
ATOM 681 C CA . PHE A 1 87 ? -4.798 14.287 -5.055 1.00 56.97 87 PHE A CA 1
ATOM 682 C C . PHE A 1 87 ? -6.005 13.381 -4.779 1.00 56.97 87 PHE A C 1
ATOM 684 O O . PHE A 1 87 ? -5.906 12.427 -4.006 1.00 56.97 87 PHE A O 1
ATOM 691 N N . GLY A 1 88 ? -7.117 13.616 -5.488 1.00 62.16 88 GLY A N 1
ATOM 692 C CA . GLY A 1 88 ? -8.309 12.772 -5.389 1.00 62.16 88 GLY A CA 1
ATOM 693 C C . GLY A 1 88 ? -8.036 11.322 -5.795 1.00 62.16 88 GLY A C 1
ATOM 694 O O . GLY A 1 88 ? -8.522 10.399 -5.144 1.00 62.16 88 GLY A O 1
ATOM 695 N N . ASN A 1 89 ? -7.197 11.112 -6.814 1.00 76.75 89 ASN A N 1
ATOM 696 C CA . ASN A 1 89 ? -6.854 9.773 -7.294 1.00 76.75 89 ASN A CA 1
ATOM 697 C C . ASN A 1 89 ? -5.916 9.035 -6.329 1.00 76.75 89 ASN A C 1
ATOM 699 O O . ASN A 1 89 ? -6.156 7.869 -6.034 1.00 76.75 89 ASN A O 1
ATOM 703 N N . ASP A 1 90 ? -4.876 9.691 -5.801 1.00 84.19 90 ASP A N 1
ATOM 704 C CA . ASP A 1 90 ? -3.942 9.046 -4.867 1.00 84.19 90 ASP A CA 1
ATOM 705 C C . ASP A 1 90 ? -4.616 8.679 -3.533 1.00 84.19 90 ASP A C 1
ATOM 707 O O . ASP A 1 90 ? -4.348 7.602 -2.992 1.00 84.19 90 ASP A O 1
ATOM 711 N N . MET A 1 91 ? -5.526 9.519 -3.024 1.00 89.00 91 MET A N 1
ATOM 712 C CA . MET A 1 91 ? -6.288 9.184 -1.818 1.00 89.00 91 MET A CA 1
ATOM 713 C C . MET A 1 91 ? -7.339 8.096 -2.081 1.00 89.00 91 MET A C 1
ATOM 715 O O . MET A 1 91 ? -7.453 7.156 -1.299 1.00 89.00 91 MET A O 1
ATOM 719 N N . SER A 1 92 ? -8.060 8.153 -3.206 1.00 89.25 92 SER A N 1
ATOM 720 C CA . SER A 1 92 ? -8.989 7.080 -3.589 1.00 89.25 92 SER A CA 1
ATOM 721 C C . SER A 1 92 ? -8.272 5.731 -3.729 1.00 89.25 92 SER A C 1
ATOM 723 O O . SER A 1 92 ? -8.778 4.713 -3.257 1.00 89.25 92 SER A O 1
ATOM 725 N N . ASP A 1 93 ? -7.084 5.716 -4.339 1.00 91.19 93 ASP A N 1
ATOM 726 C CA . ASP A 1 93 ? -6.248 4.517 -4.436 1.00 91.19 93 ASP A CA 1
ATOM 727 C C . ASP A 1 93 ? -5.784 4.044 -3.053 1.00 91.19 93 ASP A C 1
ATOM 729 O O . ASP A 1 93 ? -5.782 2.846 -2.783 1.00 91.19 93 ASP A O 1
ATOM 733 N N . THR A 1 94 ? -5.421 4.971 -2.160 1.00 94.31 94 THR A N 1
ATOM 734 C CA . THR A 1 94 ? -5.049 4.658 -0.771 1.00 94.31 94 THR A CA 1
ATOM 735 C C . THR A 1 94 ? -6.182 3.923 -0.057 1.00 94.31 94 THR A C 1
ATOM 737 O O . THR A 1 94 ? -5.953 2.844 0.488 1.00 94.31 94 THR A O 1
ATOM 740 N N . VA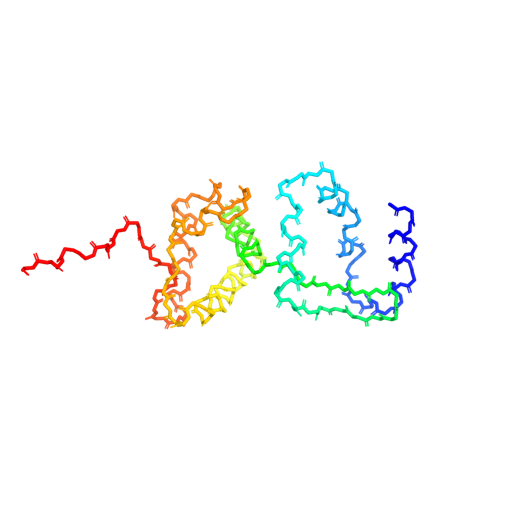L A 1 95 ? -7.412 4.444 -0.126 1.00 95.25 95 VAL A N 1
ATOM 741 C CA . VAL A 1 95 ? -8.598 3.811 0.476 1.00 95.25 95 VAL A CA 1
ATOM 742 C C . VAL A 1 95 ? -8.852 2.425 -0.124 1.00 95.25 9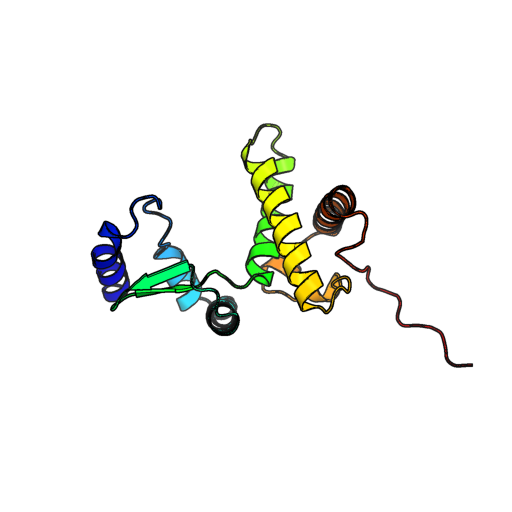5 VAL A C 1
ATOM 744 O O . VAL A 1 95 ? -9.053 1.458 0.612 1.00 95.25 95 VAL A O 1
ATOM 747 N N . ALA A 1 96 ? -8.775 2.292 -1.451 1.00 95.69 96 ALA A N 1
ATOM 748 C CA . ALA A 1 96 ? -8.980 1.013 -2.127 1.00 95.69 96 ALA A CA 1
ATOM 749 C C . ALA A 1 96 ? -7.924 -0.040 -1.738 1.00 95.69 96 ALA A C 1
ATOM 751 O O . ALA A 1 96 ? -8.258 -1.206 -1.509 1.00 95.69 96 ALA A O 1
ATOM 752 N N . ILE A 1 97 ? -6.653 0.357 -1.631 1.00 96.62 97 ILE A N 1
ATOM 753 C CA . ILE A 1 97 ? -5.566 -0.544 -1.230 1.00 96.62 97 ILE A CA 1
ATOM 754 C C . ILE A 1 97 ? -5.686 -0.914 0.255 1.00 96.62 97 ILE A C 1
ATOM 756 O O . ILE A 1 97 ? -5.500 -2.084 0.595 1.00 96.62 97 ILE A O 1
ATOM 760 N N . LEU A 1 98 ? -6.041 0.033 1.135 1.00 97.31 98 LEU A N 1
ATOM 761 C CA . LEU A 1 98 ? -6.323 -0.258 2.546 1.00 97.31 98 LEU A CA 1
ATOM 762 C C . LEU A 1 98 ? -7.421 -1.309 2.676 1.00 97.31 98 LEU A C 1
ATOM 764 O O . LEU A 1 98 ? -7.234 -2.292 3.391 1.00 97.31 98 LEU A O 1
ATOM 768 N N . ARG A 1 99 ? -8.520 -1.161 1.925 1.00 97.56 99 ARG A N 1
ATOM 769 C CA . ARG A 1 99 ? -9.626 -2.124 1.946 1.00 97.56 99 ARG A CA 1
ATOM 770 C C . ARG A 1 99 ? -9.150 -3.529 1.588 1.00 97.56 99 ARG A C 1
ATOM 772 O O . ARG A 1 99 ? -9.439 -4.484 2.306 1.00 97.56 99 ARG A O 1
ATOM 779 N N . LEU A 1 100 ? -8.376 -3.640 0.511 1.00 96.75 100 LEU A N 1
ATOM 780 C CA . LEU A 1 100 ? -7.806 -4.906 0.060 1.00 96.75 100 LEU A CA 1
ATOM 781 C C . LEU A 1 100 ? -6.903 -5.536 1.132 1.00 96.75 100 LEU A C 1
ATOM 783 O O . LEU A 1 100 ? -7.002 -6.734 1.400 1.00 96.75 100 LEU A O 1
ATOM 787 N N . LEU A 1 101 ? -6.033 -4.749 1.765 1.00 97.06 101 LEU A N 1
ATOM 788 C CA . LEU A 1 101 ? -5.112 -5.248 2.788 1.00 97.06 101 LEU A CA 1
ATOM 789 C C . LEU A 1 101 ? -5.837 -5.636 4.088 1.00 97.06 101 LEU A C 1
ATOM 791 O O . LEU A 1 101 ? -5.481 -6.640 4.706 1.00 97.06 101 LEU A O 1
ATOM 795 N N . VAL A 1 102 ? -6.885 -4.907 4.482 1.00 97.56 102 VAL A N 1
ATOM 796 C CA . VAL A 1 102 ? -7.753 -5.260 5.618 1.00 97.56 102 VAL A CA 1
ATOM 797 C C . VAL A 1 102 ? -8.471 -6.584 5.354 1.00 97.56 102 VAL A C 1
ATOM 799 O O . VAL A 1 102 ? -8.479 -7.466 6.216 1.00 97.56 102 VAL A O 1
ATOM 802 N N . GLU A 1 103 ? -9.011 -6.784 4.150 1.00 96.44 103 GLU A N 1
ATOM 803 C CA . GLU A 1 103 ? -9.629 -8.052 3.742 1.00 96.44 103 GLU A CA 1
ATOM 804 C C . GLU A 1 103 ? -8.623 -9.212 3.795 1.00 96.44 103 GLU A C 1
ATOM 806 O O . GLU A 1 103 ? -8.917 -10.265 4.371 1.00 96.44 103 GLU A O 1
ATOM 811 N N . GLN A 1 104 ? -7.399 -9.000 3.301 1.00 94.69 104 GLN A N 1
ATOM 812 C CA . GLN A 1 104 ? -6.304 -9.972 3.418 1.00 94.69 104 GLN A CA 1
ATOM 813 C C . GLN A 1 104 ? -5.906 -10.244 4.877 1.00 94.69 104 GLN A C 1
ATOM 815 O O . GLN A 1 104 ? -5.545 -11.372 5.224 1.00 94.69 104 GLN A O 1
ATOM 820 N N . ASN A 1 105 ? -6.054 -9.257 5.762 1.00 95.62 105 ASN A N 1
ATOM 821 C CA . ASN A 1 105 ? -5.857 -9.388 7.205 1.00 95.62 105 ASN A CA 1
ATOM 822 C C . ASN A 1 105 ? -7.088 -9.957 7.950 1.00 95.62 105 ASN A C 1
ATOM 824 O O . ASN A 1 105 ? -7.211 -9.835 9.176 1.00 95.62 105 ASN A O 1
ATOM 828 N N . LYS A 1 106 ? -7.992 -10.642 7.234 1.00 95.62 106 LYS A N 1
ATOM 829 C CA . LYS A 1 106 ? -9.225 -11.250 7.772 1.00 95.62 106 LYS A CA 1
ATOM 830 C C . LYS A 1 106 ? -10.213 -10.211 8.316 1.00 95.62 106 LYS A C 1
ATOM 832 O O . LYS A 1 106 ? -10.868 -10.460 9.326 1.00 95.62 106 LYS A O 1
ATOM 837 N N . GLY A 1 107 ? -10.290 -9.052 7.667 1.00 93.69 107 GLY A N 1
ATOM 838 C CA . GLY A 1 107 ? -11.182 -7.954 8.043 1.00 93.69 107 GLY A CA 1
ATOM 839 C C . GLY A 1 107 ? -10.744 -7.196 9.296 1.00 93.69 107 GLY A C 1
ATOM 840 O O . GLY A 1 107 ? -11.567 -6.537 9.918 1.00 93.69 107 GLY A O 1
ATOM 841 N N . ARG A 1 108 ? -9.480 -7.332 9.717 1.00 95.06 108 ARG A N 1
ATOM 842 C CA . ARG A 1 108 ? -8.959 -6.647 10.906 1.00 95.06 108 ARG A CA 1
ATOM 843 C C . ARG A 1 108 ? -8.117 -5.438 10.510 1.00 95.06 108 ARG A C 1
ATOM 845 O O . ARG A 1 108 ? -7.340 -5.562 9.555 1.00 95.06 108 ARG A O 1
ATOM 852 N N . PRO A 1 109 ? -8.187 -4.337 11.280 1.00 96.88 109 PRO A N 1
ATOM 853 C CA . PRO A 1 109 ? -7.302 -3.202 11.081 1.00 96.88 109 PRO A CA 1
ATOM 854 C C . PRO A 1 109 ? -5.829 -3.626 11.096 1.00 96.88 109 PRO A C 1
ATOM 856 O O . PRO A 1 109 ? -5.422 -4.556 11.802 1.00 96.88 109 PRO A O 1
ATOM 859 N N . ILE A 1 110 ? -5.030 -2.951 10.284 1.00 97.12 110 ILE A N 1
ATOM 860 C CA . ILE A 1 110 ? -3.595 -3.167 10.130 1.00 97.12 110 ILE A CA 1
ATOM 861 C C . ILE A 1 110 ? -2.889 -2.313 11.178 1.00 97.12 110 ILE A C 1
ATOM 863 O O . ILE A 1 110 ? -3.184 -1.131 11.322 1.00 97.12 110 ILE A O 1
ATOM 867 N N . ARG A 1 111 ? -1.935 -2.874 11.921 1.00 96.31 111 ARG A N 1
ATOM 868 C CA . ARG A 1 111 ? -1.218 -2.081 12.927 1.00 96.31 111 ARG A CA 1
ATOM 869 C C . ARG A 1 111 ? -0.333 -1.049 12.239 1.00 96.31 111 ARG A C 1
ATOM 871 O O . ARG A 1 111 ? 0.406 -1.393 11.317 1.00 96.31 111 ARG A O 1
ATOM 878 N N . ILE A 1 112 ? -0.328 0.182 12.743 1.00 95.62 112 ILE A N 1
ATOM 879 C CA . ILE A 1 112 ? 0.555 1.251 12.250 1.00 95.62 112 ILE A CA 1
ATOM 880 C C . ILE A 1 112 ? 2.028 0.814 12.270 1.00 95.62 112 ILE A C 1
ATOM 882 O O . ILE A 1 112 ? 2.756 1.047 11.305 1.00 95.62 112 ILE A O 1
ATOM 886 N N . ALA A 1 113 ? 2.448 0.092 13.313 1.00 93.94 113 ALA A N 1
ATOM 887 C CA . ALA A 1 113 ? 3.794 -0.469 13.405 1.00 93.94 113 ALA A CA 1
ATOM 888 C C . ALA A 1 113 ? 4.133 -1.420 12.238 1.00 93.94 113 ALA A C 1
ATOM 890 O O . ALA A 1 113 ? 5.264 -1.416 11.749 1.00 93.94 113 ALA A O 1
ATOM 891 N N . ASP A 1 114 ? 3.158 -2.200 11.750 1.00 95.31 114 ASP A N 1
ATOM 892 C CA . ASP A 1 114 ? 3.353 -3.072 10.588 1.00 95.31 114 ASP A CA 1
ATOM 893 C C . ASP A 1 114 ? 3.512 -2.231 9.314 1.00 95.31 114 ASP A C 1
ATOM 895 O O . ASP A 1 114 ? 4.453 -2.459 8.555 1.00 95.31 114 ASP A O 1
ATOM 899 N N . VAL A 1 115 ? 2.666 -1.208 9.125 1.00 94.81 115 VAL A N 1
ATOM 900 C CA . VAL A 1 115 ? 2.757 -0.269 7.988 1.00 94.81 115 VAL A CA 1
ATOM 901 C C . VAL A 1 115 ? 4.123 0.419 7.948 1.00 94.81 115 VAL A C 1
ATOM 903 O O . VAL A 1 115 ? 4.764 0.487 6.899 1.00 94.81 115 VAL A O 1
ATOM 906 N N . ARG A 1 116 ? 4.621 0.868 9.104 1.00 93.25 116 ARG A N 1
ATOM 907 C CA . ARG A 1 116 ? 5.954 1.477 9.240 1.00 93.25 116 ARG A CA 1
ATOM 908 C C . ARG A 1 116 ? 7.093 0.500 8.969 1.00 93.25 116 ARG A C 1
ATOM 910 O O . ARG A 1 116 ? 8.166 0.908 8.522 1.00 93.25 116 ARG A O 1
ATOM 917 N N . GLY A 1 117 ? 6.862 -0.789 9.205 1.00 90.75 117 GLY A N 1
ATOM 918 C CA . GLY A 1 117 ? 7.790 -1.864 8.870 1.00 90.75 117 GLY A CA 1
ATOM 919 C C . GLY A 1 117 ? 7.896 -2.152 7.369 1.00 90.75 117 GLY A C 1
ATOM 920 O O . GLY A 1 117 ? 8.855 -2.800 6.945 1.00 90.75 117 GLY A O 1
ATOM 921 N N . TRP A 1 118 ? 6.954 -1.678 6.548 1.00 91.50 118 TRP A N 1
ATOM 922 C CA . TRP A 1 118 ? 6.924 -1.983 5.120 1.00 91.50 118 TRP A CA 1
ATOM 923 C C . TRP A 1 118 ? 7.873 -1.105 4.311 1.00 91.50 118 TRP A C 1
ATOM 925 O O . TRP A 1 118 ? 7.642 0.085 4.087 1.00 91.50 118 TRP A O 1
ATOM 935 N N . TYR A 1 119 ? 8.922 -1.747 3.793 1.00 85.94 119 TYR A N 1
ATOM 936 C CA . TYR A 1 119 ? 9.933 -1.140 2.928 1.00 85.94 119 TYR A CA 1
ATOM 937 C C . TYR A 1 119 ? 10.616 0.084 3.568 1.00 85.94 119 TYR A C 1
ATOM 939 O O . TYR A 1 119 ? 10.400 0.439 4.728 1.00 85.94 119 TYR A O 1
ATOM 947 N N . ALA A 1 120 ? 11.521 0.734 2.835 1.00 84.25 120 ALA A N 1
ATOM 948 C CA . ALA A 1 120 ? 12.151 1.964 3.320 1.00 84.25 120 ALA A CA 1
ATOM 949 C C . ALA A 1 120 ? 11.169 3.137 3.429 1.00 84.25 120 ALA A C 1
ATOM 951 O O . ALA A 1 120 ? 11.387 4.045 4.230 1.00 84.25 120 ALA A O 1
ATOM 952 N N . LEU A 1 121 ? 10.100 3.106 2.632 1.00 82.88 121 LEU A N 1
ATOM 953 C CA . LEU A 1 121 ? 9.140 4.193 2.544 1.00 82.88 121 LEU A CA 1
ATOM 954 C C . LEU A 1 121 ? 8.167 4.220 3.729 1.00 82.88 121 LEU A C 1
ATOM 956 O O . LEU A 1 121 ? 7.896 5.304 4.230 1.00 82.88 121 LEU A O 1
ATOM 960 N N . GLY A 1 122 ? 7.735 3.065 4.252 1.00 86.75 122 GLY A N 1
ATOM 961 C CA . GLY A 1 122 ? 6.867 3.006 5.435 1.00 86.75 122 GLY A CA 1
ATOM 962 C C . GLY A 1 122 ? 7.491 3.673 6.663 1.00 86.75 122 GLY A C 1
ATOM 963 O O . GLY A 1 122 ? 6.815 4.400 7.383 1.00 86.75 122 GLY A O 1
ATOM 964 N N . ARG A 1 123 ? 8.811 3.538 6.847 1.00 87.62 123 ARG A N 1
ATOM 965 C CA . ARG A 1 123 ? 9.557 4.188 7.945 1.00 87.62 123 ARG A CA 1
ATOM 966 C C . ARG A 1 123 ? 9.567 5.715 7.882 1.00 87.62 123 ARG A C 1
ATOM 968 O O . ARG A 1 123 ? 9.944 6.353 8.859 1.00 87.62 123 ARG A O 1
ATOM 975 N N . ARG A 1 124 ? 9.247 6.290 6.724 1.00 87.50 124 ARG A N 1
ATOM 976 C CA . ARG A 1 124 ? 9.239 7.739 6.501 1.00 87.50 124 ARG A CA 1
ATOM 977 C C . ARG A 1 124 ? 7.854 8.352 6.687 1.00 87.50 124 ARG A C 1
ATOM 979 O O . ARG A 1 124 ? 7.777 9.573 6.688 1.00 87.50 124 ARG A O 1
ATOM 986 N N . LEU A 1 125 ? 6.814 7.528 6.848 1.00 90.62 125 LEU A N 1
ATOM 987 C CA . LEU A 1 125 ? 5.456 8.001 7.077 1.00 90.62 125 LEU A CA 1
ATOM 988 C C . LEU A 1 125 ? 5.318 8.601 8.478 1.00 90.62 125 LEU A C 1
ATOM 990 O O . LEU A 1 125 ? 5.565 7.949 9.499 1.00 90.62 125 LEU A O 1
ATOM 994 N N . THR A 1 126 ? 4.887 9.849 8.499 1.00 92.56 126 THR A N 1
ATOM 995 C CA . THR A 1 126 ? 4.502 10.612 9.683 1.00 92.56 126 THR A CA 1
ATOM 996 C C . THR A 1 126 ? 3.167 10.123 10.249 1.00 92.56 126 THR A C 1
ATOM 998 O O . THR A 1 126 ? 2.417 9.405 9.586 1.00 92.56 126 THR A O 1
ATOM 1001 N N . ASP A 1 127 ? 2.877 10.482 11.502 1.00 92.88 127 ASP A N 1
ATOM 1002 C CA . ASP A 1 127 ? 1.577 10.174 12.113 1.00 92.88 127 ASP A CA 1
ATOM 1003 C C . ASP A 1 127 ? 0.442 10.887 11.361 1.00 92.88 127 ASP A C 1
ATOM 1005 O O . ASP A 1 127 ? -0.553 10.256 11.029 1.00 92.88 127 ASP A O 1
ATOM 1009 N N . GLU A 1 128 ? 0.645 12.151 10.974 1.00 91.12 128 GLU A N 1
ATOM 1010 C CA . GLU A 1 128 ? -0.333 12.947 10.217 1.00 91.12 128 GLU A CA 1
ATOM 1011 C C . GLU A 1 128 ? -0.710 12.297 8.875 1.00 91.12 128 GLU A C 1
ATOM 1013 O O . GLU A 1 128 ? -1.882 12.246 8.507 1.00 91.12 128 GLU A O 1
ATOM 1018 N N . GLU A 1 129 ? 0.264 11.748 8.147 1.00 92.19 129 GLU A N 1
ATOM 1019 C CA . GLU A 1 129 ? 0.020 11.027 6.893 1.00 92.19 129 GLU A CA 1
ATOM 1020 C C . GLU A 1 129 ? -0.857 9.783 7.086 1.00 92.19 129 GLU A C 1
ATOM 1022 O O . GLU A 1 129 ? -1.747 9.508 6.276 1.00 92.19 129 GLU A O 1
ATOM 1027 N N . LEU A 1 130 ? -0.611 9.032 8.161 1.00 94.75 130 LEU A N 1
ATOM 1028 C CA . LEU A 1 130 ? -1.362 7.823 8.493 1.00 94.75 130 LEU A CA 1
ATOM 1029 C C . LEU A 1 130 ? -2.766 8.159 9.003 1.00 94.75 130 LEU A C 1
ATOM 1031 O O . LEU A 1 130 ? -3.728 7.523 8.579 1.00 94.75 130 LEU A O 1
ATOM 1035 N N . GLU A 1 131 ? -2.894 9.179 9.850 1.00 93.12 131 GLU A N 1
ATOM 1036 C CA . GLU A 1 131 ? -4.177 9.702 10.327 1.00 93.12 131 GLU A CA 1
ATOM 1037 C C . GLU A 1 131 ? -5.032 10.217 9.167 1.00 93.12 131 GLU A C 1
ATOM 1039 O O . GLU A 1 131 ? -6.235 9.969 9.121 1.00 93.12 131 GLU A O 1
ATOM 1044 N N . HIS A 1 132 ? -4.420 10.885 8.187 1.00 91.44 132 HIS A N 1
ATOM 1045 C CA . HIS A 1 132 ? -5.132 11.376 7.014 1.00 91.44 132 HIS A CA 1
ATOM 1046 C C . HIS A 1 132 ? -5.659 10.234 6.131 1.00 91.44 132 HIS A C 1
ATOM 1048 O O . HIS A 1 132 ? -6.795 10.289 5.655 1.00 91.44 132 HIS A O 1
ATOM 1054 N N . ALA A 1 133 ? -4.859 9.181 5.938 1.00 93.44 133 ALA A N 1
ATOM 1055 C CA . ALA A 1 133 ? -5.284 7.980 5.223 1.00 93.44 133 ALA A CA 1
ATOM 1056 C C . ALA A 1 133 ? -6.399 7.223 5.970 1.00 93.44 133 ALA A C 1
ATOM 1058 O O . ALA A 1 133 ? -7.368 6.788 5.346 1.00 93.44 133 ALA A O 1
ATOM 1059 N N . GLU A 1 134 ? -6.285 7.106 7.295 1.00 95.44 134 GLU A N 1
ATOM 1060 C CA . GLU A 1 134 ? -7.297 6.487 8.155 1.00 95.44 134 GLU A CA 1
ATOM 1061 C C . GLU A 1 134 ? -8.622 7.254 8.109 1.00 95.44 134 GLU A C 1
ATOM 1063 O O . GLU A 1 134 ? -9.666 6.659 7.852 1.00 95.44 134 GLU A O 1
ATOM 1068 N N . ALA A 1 135 ? -8.587 8.581 8.254 1.00 93.38 135 ALA A N 1
ATOM 1069 C CA . ALA A 1 135 ? -9.783 9.417 8.198 1.00 93.38 135 ALA A CA 1
ATOM 1070 C C . ALA A 1 135 ? -10.505 9.309 6.844 1.00 93.38 135 ALA A C 1
ATOM 1072 O O . ALA A 1 135 ? -11.736 9.269 6.787 1.00 93.38 135 ALA A O 1
ATOM 1073 N N . ALA A 1 136 ? -9.754 9.236 5.739 1.00 92.56 136 ALA A N 1
ATOM 1074 C CA . ALA A 1 136 ? -10.330 9.032 4.414 1.00 92.56 136 ALA A CA 1
ATOM 1075 C C . ALA A 1 136 ? -10.986 7.649 4.273 1.00 92.56 136 ALA A C 1
ATOM 1077 O O . ALA A 1 136 ? -12.052 7.533 3.667 1.00 92.56 136 ALA A O 1
ATOM 1078 N N . TYR A 1 137 ? -10.376 6.609 4.843 1.00 95.38 137 TYR A N 1
ATOM 1079 C CA . TYR A 1 137 ? -10.941 5.265 4.841 1.00 95.38 137 TYR A CA 1
ATOM 1080 C C . TYR A 1 137 ? -12.222 5.185 5.683 1.00 95.38 137 TYR A C 1
ATOM 1082 O O . TYR A 1 137 ? -13.247 4.704 5.191 1.00 95.38 137 TYR A O 1
ATOM 1090 N N . GLU A 1 138 ? -12.194 5.712 6.911 1.00 95.75 138 GLU A N 1
ATOM 1091 C CA . GLU A 1 138 ? -13.346 5.744 7.818 1.00 95.75 138 GLU A CA 1
ATOM 1092 C C . GLU A 1 138 ? -14.526 6.496 7.185 1.00 95.75 138 GLU A C 1
ATOM 1094 O O . GLU A 1 138 ? -15.662 6.025 7.233 1.00 95.75 138 GLU A O 1
ATOM 1099 N N . ALA A 1 139 ? -14.268 7.611 6.497 1.00 93.25 139 ALA A N 1
ATOM 1100 C CA . ALA A 1 139 ? -15.307 8.370 5.803 1.00 93.25 139 ALA A CA 1
ATOM 1101 C C . ALA A 1 139 ? -16.019 7.571 4.692 1.00 93.25 139 ALA A C 1
ATOM 1103 O O . ALA A 1 139 ? -17.196 7.818 4.419 1.00 93.25 139 ALA A O 1
ATOM 1104 N N . VAL A 1 140 ? -15.328 6.628 4.041 1.00 95.44 140 VAL A N 1
ATOM 1105 C CA . VAL A 1 140 ? -15.879 5.814 2.942 1.00 95.44 140 VAL A CA 1
ATOM 1106 C C . VAL A 1 140 ? -16.533 4.529 3.453 1.00 95.44 140 VAL A C 1
ATOM 1108 O O . VAL A 1 140 ? -17.574 4.125 2.931 1.00 95.44 140 VAL A O 1
ATOM 1111 N N . HIS A 1 141 ? -15.937 3.878 4.453 1.00 94.00 141 HIS A N 1
ATOM 1112 C CA . HIS A 1 141 ? -16.329 2.534 4.888 1.00 94.00 141 HIS A CA 1
ATOM 1113 C C . HIS A 1 141 ? -17.008 2.479 6.265 1.00 94.00 141 HIS A C 1
ATOM 1115 O O . HIS A 1 141 ? -17.658 1.479 6.566 1.00 94.00 141 HIS A O 1
ATOM 1121 N N . GLY A 1 142 ? -16.917 3.535 7.079 1.00 94.31 142 GLY A N 1
ATOM 1122 C CA . GLY A 1 142 ? -17.503 3.597 8.424 1.00 94.31 142 GLY A CA 1
ATOM 1123 C C . GLY A 1 142 ? -16.841 2.666 9.446 1.00 94.31 142 GLY A C 1
ATOM 1124 O O . GLY A 1 142 ? -17.457 2.332 10.456 1.00 94.31 142 GLY A O 1
ATOM 1125 N N . GLU A 1 143 ? -15.622 2.207 9.166 1.00 94.50 143 GLU A N 1
ATOM 1126 C CA . GLU A 1 143 ? -14.824 1.312 10.007 1.00 94.50 143 GLU A CA 1
ATOM 1127 C C . GLU A 1 143 ? -13.343 1.719 9.935 1.00 94.50 143 GLU A C 1
ATOM 1129 O O . GLU A 1 143 ? -12.950 2.450 9.025 1.00 94.50 143 GLU A O 1
ATOM 1134 N N . HIS A 1 144 ? -12.522 1.207 10.855 1.00 96.38 144 HIS A N 1
ATOM 1135 C CA . HIS A 1 144 ? -11.094 1.523 10.906 1.00 96.38 144 HIS A CA 1
ATOM 1136 C C . HIS A 1 144 ? -10.254 0.606 10.012 1.00 96.38 144 HIS A C 1
ATOM 1138 O O . HIS A 1 144 ? -10.409 -0.620 10.061 1.00 96.38 144 HIS A O 1
ATOM 1144 N N . ALA A 1 145 ? -9.319 1.172 9.242 1.00 96.00 145 ALA A N 1
ATOM 1145 C CA . ALA A 1 145 ? -8.338 0.384 8.491 1.00 96.00 145 ALA A CA 1
ATOM 1146 C C . ALA A 1 145 ? -7.026 0.212 9.251 1.00 96.00 145 ALA A C 1
ATOM 1148 O O . ALA A 1 145 ? -6.350 -0.806 9.073 1.00 96.00 145 ALA A O 1
ATOM 1149 N N . LEU A 1 146 ? -6.663 1.180 10.088 1.00 96.19 146 LEU A N 1
ATOM 1150 C CA . LEU A 1 146 ? -5.425 1.208 10.851 1.00 96.19 146 LEU A CA 1
ATOM 1151 C C . LEU A 1 146 ? -5.698 1.103 12.356 1.00 96.19 146 LEU A C 1
ATOM 1153 O O . LEU A 1 146 ? -6.648 1.670 12.884 1.00 96.19 146 LEU A O 1
ATOM 1157 N N . ALA A 1 147 ? -4.841 0.370 13.064 1.00 91.75 147 ALA A N 1
ATOM 1158 C CA . ALA A 1 147 ? -4.842 0.298 14.522 1.00 91.75 147 ALA A CA 1
ATOM 1159 C C . ALA A 1 147 ? -3.635 1.044 15.101 1.00 91.75 147 ALA A C 1
ATOM 1161 O O . ALA A 1 147 ? -2.498 0.836 14.659 1.00 91.75 147 ALA A O 1
ATOM 1162 N N . GLY A 1 148 ? -3.895 1.867 16.122 1.00 81.25 148 GLY A N 1
ATOM 1163 C CA . GLY A 1 148 ? -2.875 2.563 16.902 1.00 81.25 148 GLY A CA 1
ATOM 1164 C C . GLY A 1 148 ? -1.909 1.620 17.625 1.00 81.25 148 GLY A C 1
ATOM 1165 O O . GLY A 1 148 ? -2.145 0.418 17.769 1.00 81.25 148 GLY A O 1
ATOM 1166 N N . GLU A 1 149 ? -0.798 2.175 18.104 1.00 63.94 149 GLU A N 1
ATOM 1167 C CA . GLU A 1 149 ? 0.223 1.439 18.852 1.00 63.94 149 GLU A CA 1
ATOM 1168 C C . GLU A 1 149 ? -0.178 1.233 20.323 1.00 63.94 149 GLU A C 1
ATOM 1170 O O . GLU A 1 149 ? 0.503 1.738 21.204 1.00 63.94 149 GLU A O 1
ATOM 1175 N N . SER A 1 150 ? -1.293 0.547 20.612 1.00 46.00 150 SER A N 1
ATOM 1176 C CA . SER A 1 150 ? -1.539 -0.231 21.852 1.00 46.00 150 SER A CA 1
ATOM 1177 C C . SER A 1 150 ? -3.016 -0.600 22.026 1.00 46.00 150 SER A C 1
ATOM 1179 O O . SER A 1 150 ? -3.828 0.257 22.327 1.00 46.00 150 SER A O 1
ATOM 1181 N N . GLU A 1 151 ? -3.321 -1.898 21.934 1.00 41.84 151 GLU A N 1
ATOM 1182 C CA . GLU A 1 151 ? -4.243 -2.610 22.839 1.00 41.84 151 GLU A CA 1
ATOM 1183 C C . GLU A 1 151 ? -3.814 -4.094 22.878 1.00 41.84 151 GLU A C 1
ATOM 1185 O O . GLU A 1 151 ? -4.518 -5.002 22.432 1.00 41.84 151 GLU A O 1
ATOM 1190 N N . GLU A 1 152 ? -2.603 -4.373 23.381 1.00 41.81 152 GLU A N 1
ATOM 1191 C CA . GLU A 1 152 ? -2.364 -5.691 23.976 1.00 41.81 152 GLU A CA 1
ATOM 1192 C C . GLU A 1 152 ? -3.084 -5.709 25.324 1.00 41.81 152 GLU A C 1
ATOM 1194 O O . GLU A 1 152 ? -2.737 -4.990 26.257 1.00 41.81 152 GLU A O 1
ATOM 1199 N N . LYS A 1 153 ? -4.158 -6.496 25.354 1.00 40.88 153 LYS A N 1
ATOM 1200 C CA . LYS A 1 153 ? -5.084 -6.678 26.466 1.00 40.88 153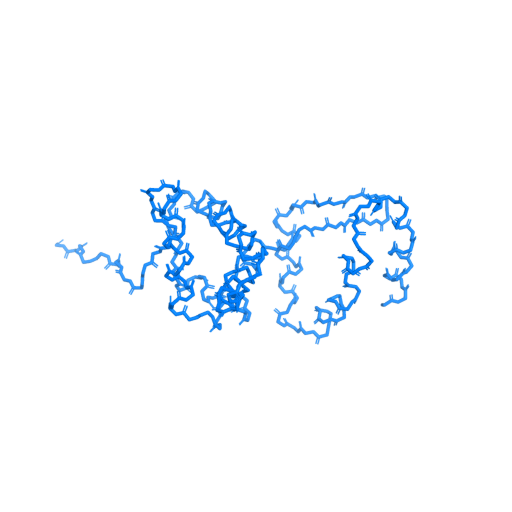 LYS A CA 1
ATOM 1201 C C . LYS A 1 153 ? -4.377 -6.891 27.803 1.00 40.88 153 LYS A C 1
ATOM 1203 O O . LYS A 1 153 ? -3.788 -7.943 28.048 1.00 40.88 153 LYS A O 1
ATOM 1208 N N . GLU A 1 154 ? -4.618 -5.965 28.718 1.00 43.16 154 GLU A N 1
ATOM 1209 C CA . GLU A 1 154 ? -4.722 -6.255 30.142 1.00 43.16 154 GLU A CA 1
ATOM 1210 C C . GLU A 1 154 ? -5.990 -7.099 30.366 1.00 43.16 154 GLU A C 1
ATOM 1212 O O . GLU A 1 154 ? -7.066 -6.587 30.644 1.00 43.16 154 GLU A O 1
ATOM 1217 N N . THR A 1 155 ? -5.886 -8.413 30.167 1.00 46.50 155 THR A N 1
ATOM 1218 C CA . THR A 1 155 ? -6.805 -9.387 30.773 1.00 46.50 155 THR A CA 1
ATOM 1219 C C . THR A 1 155 ? -6.033 -10.659 31.094 1.00 46.50 155 THR A C 1
ATOM 1221 O O . THR A 1 155 ? -5.956 -11.580 30.278 1.00 46.50 155 THR A O 1
ATOM 1224 N N . ALA A 1 156 ? -5.465 -10.690 32.291 1.00 39.59 156 ALA A N 1
ATOM 1225 C CA . ALA A 1 156 ? -5.195 -11.910 33.032 1.00 39.59 156 ALA A CA 1
ATOM 1226 C C . ALA A 1 156 ? -5.551 -11.615 34.495 1.00 39.59 156 ALA A C 1
ATOM 1228 O O . ALA A 1 156 ? -4.709 -11.137 35.252 1.00 39.59 156 ALA A O 1
ATOM 1229 N N . ASP A 1 157 ? -6.831 -11.815 34.818 1.00 43.62 157 ASP A N 1
ATOM 1230 C CA . ASP A 1 157 ? -7.283 -12.126 36.182 1.00 43.62 157 ASP A CA 1
ATOM 1231 C C . ASP A 1 157 ? -6.872 -13.566 36.533 1.00 43.62 157 ASP A C 1
ATOM 1233 O O . ASP A 1 157 ? -6.976 -14.442 35.635 1.00 43.62 157 ASP A O 1
#

InterPro domains:
  IPR056004 Domain of unknown function DUF7582 [PF24483] (20-143)